Protein AF-C5B4V4-F1 (afdb_monomer_lite)

Foldseek 3Di:
DVPDPPVVVLVVLLVLLVLLLVLLVCCVPCVVLSQLSVVQQVRNDSHDDDDPDSVCSNPDDDPRHGDDDPDSDDDCDPVNVVVCCVVPVCPDPDD

Structure (mmCIF, N/CA/C/O backbone):
data_AF-C5B4V4-F1
#
_entry.id   AF-C5B4V4-F1
#
loop_
_atom_site.group_PDB
_atom_site.id
_atom_site.type_symbol
_atom_site.label_atom_id
_atom_site.label_alt_id
_atom_site.label_comp_id
_atom_site.label_asym_id
_atom_site.label_entity_id
_atom_site.label_seq_id
_atom_site.pdbx_PDB_ins_code
_atom_site.Cartn_x
_atom_site.Cartn_y
_atom_site.Cartn_z
_atom_site.occupancy
_atom_site.B_iso_or_equiv
_atom_site.auth_seq_id
_atom_site.auth_comp_id
_atom_site.auth_asym_id
_atom_site.auth_atom_id
_atom_site.pdbx_PDB_model_num
ATOM 1 N N . MET A 1 1 ? 9.041 -0.821 21.749 1.00 51.75 1 MET A N 1
ATOM 2 C CA . MET A 1 1 ? 7.899 -1.573 21.173 1.00 51.75 1 MET A CA 1
ATOM 3 C C . MET A 1 1 ? 7.636 -2.940 21.813 1.00 51.75 1 MET A C 1
ATOM 5 O O . MET A 1 1 ? 6.476 -3.305 21.887 1.00 51.75 1 MET A O 1
ATOM 9 N N . ARG A 1 2 ? 8.633 -3.695 22.312 1.00 55.84 2 ARG A N 1
ATOM 10 C CA . ARG A 1 2 ? 8.411 -5.036 22.912 1.00 55.84 2 ARG A CA 1
ATOM 11 C C . ARG A 1 2 ? 7.582 -5.047 24.215 1.00 55.84 2 ARG A C 1
ATOM 13 O O . ARG A 1 2 ? 7.021 -6.07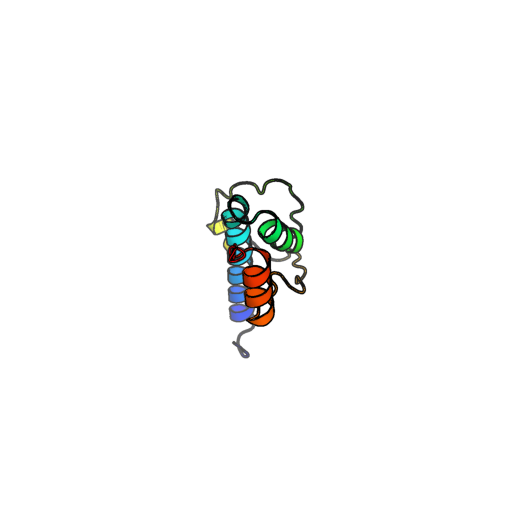9 24.552 1.00 55.84 2 ARG A O 1
ATOM 20 N N . THR A 1 3 ? 7.492 -3.921 24.922 1.00 67.38 3 THR A N 1
ATOM 21 C CA . THR A 1 3 ? 6.887 -3.840 26.266 1.00 67.38 3 THR A CA 1
ATOM 22 C C . THR A 1 3 ? 5.463 -3.270 26.288 1.00 67.38 3 THR A C 1
ATOM 24 O O . THR A 1 3 ? 4.792 -3.388 27.304 1.00 67.38 3 THR A O 1
ATOM 27 N N . ASP A 1 4 ? 4.975 -2.700 25.178 1.00 82.38 4 ASP A N 1
ATOM 28 C CA . ASP A 1 4 ? 3.623 -2.133 25.074 1.00 82.38 4 ASP A CA 1
ATOM 29 C C . ASP A 1 4 ? 2.911 -2.680 23.829 1.00 82.38 4 ASP A C 1
ATOM 31 O O . ASP A 1 4 ? 3.118 -2.235 22.694 1.00 82.38 4 ASP A O 1
ATOM 35 N N . ARG A 1 5 ? 2.066 -3.687 24.063 1.00 83.06 5 ARG A N 1
ATOM 36 C CA . ARG A 1 5 ? 1.279 -4.361 23.025 1.00 83.06 5 ARG A CA 1
ATOM 37 C C . ARG A 1 5 ? 0.231 -3.429 22.406 1.00 83.06 5 ARG A C 1
ATOM 39 O O . ARG A 1 5 ? -0.071 -3.577 21.223 1.00 83.06 5 ARG A O 1
ATOM 46 N N . ALA A 1 6 ? -0.311 -2.479 23.169 1.00 84.56 6 ALA A N 1
ATOM 47 C CA . ALA A 1 6 ? -1.338 -1.560 22.688 1.00 84.56 6 ALA A CA 1
ATOM 48 C C . ALA A 1 6 ? -0.740 -0.529 21.723 1.00 84.56 6 ALA A C 1
ATOM 50 O O . ALA A 1 6 ? -1.271 -0.333 20.626 1.00 84.56 6 ALA A O 1
ATOM 51 N N . ALA A 1 7 ? 0.410 0.048 22.079 1.00 84.38 7 ALA A N 1
ATOM 52 C CA . ALA A 1 7 ? 1.147 0.963 21.212 1.00 84.38 7 ALA A CA 1
ATOM 53 C C . ALA A 1 7 ? 1.618 0.279 19.917 1.00 84.38 7 ALA A C 1
ATOM 55 O O . ALA A 1 7 ? 1.504 0.856 18.831 1.00 84.38 7 ALA A O 1
ATOM 56 N N . ALA A 1 8 ? 2.094 -0.969 20.008 1.00 86.56 8 ALA A N 1
ATOM 57 C CA . ALA A 1 8 ? 2.476 -1.758 18.838 1.00 86.56 8 ALA A CA 1
ATOM 58 C C . ALA A 1 8 ? 1.279 -2.002 17.906 1.00 86.56 8 ALA A C 1
ATOM 60 O O . ALA A 1 8 ? 1.364 -1.718 16.714 1.00 86.56 8 ALA A O 1
ATOM 61 N N . ALA A 1 9 ? 0.142 -2.442 18.451 1.00 85.12 9 ALA A N 1
ATOM 62 C CA . ALA A 1 9 ? -1.066 -2.674 17.666 1.00 85.12 9 ALA A CA 1
ATOM 63 C C . ALA A 1 9 ? -1.589 -1.387 17.005 1.00 85.12 9 ALA A C 1
ATOM 65 O O . ALA A 1 9 ? -1.998 -1.417 15.846 1.00 85.12 9 ALA A O 1
ATOM 66 N N . CYS A 1 10 ? -1.544 -0.253 17.713 1.00 86.38 10 CYS A N 1
ATOM 67 C CA . CYS A 1 10 ? -1.915 1.051 17.163 1.00 86.38 10 CYS A CA 1
ATOM 68 C C . CYS A 1 10 ? -1.018 1.441 15.980 1.00 86.38 10 CYS A C 1
ATOM 70 O O . CYS A 1 10 ? -1.515 1.741 14.896 1.00 86.38 10 CYS A O 1
ATOM 72 N N . SER A 1 11 ? 0.300 1.336 16.163 1.00 88.19 11 SER A N 1
ATOM 73 C CA . SER A 1 11 ? 1.284 1.659 15.125 1.00 88.19 11 SER A CA 1
ATOM 74 C C . SER A 1 11 ? 1.125 0.769 13.890 1.00 88.19 11 SER A C 1
ATOM 76 O O . SER A 1 11 ? 1.167 1.261 12.767 1.00 88.19 11 SER A O 1
ATOM 78 N N . THR A 1 12 ? 0.900 -0.535 14.081 1.00 87.50 12 THR A N 1
ATOM 79 C CA . THR A 1 12 ? 0.681 -1.476 12.975 1.00 87.50 12 THR A CA 1
ATOM 80 C C . THR A 1 12 ? -0.599 -1.165 12.206 1.00 87.50 12 THR A C 1
ATOM 82 O O . THR A 1 12 ? -0.567 -1.164 10.980 1.00 87.50 12 THR A O 1
ATOM 85 N N . ARG A 1 13 ? -1.712 -0.863 12.889 1.00 87.19 13 ARG A N 1
ATOM 86 C CA . ARG A 1 13 ? -2.963 -0.477 12.214 1.00 87.19 13 ARG A CA 1
ATOM 87 C C . ARG A 1 13 ? -2.794 0.788 11.391 1.00 87.19 13 ARG A C 1
ATOM 89 O O . ARG A 1 13 ? -3.176 0.801 10.227 1.00 87.19 13 ARG A O 1
ATOM 96 N N . LEU A 1 14 ? -2.165 1.807 11.974 1.00 89.06 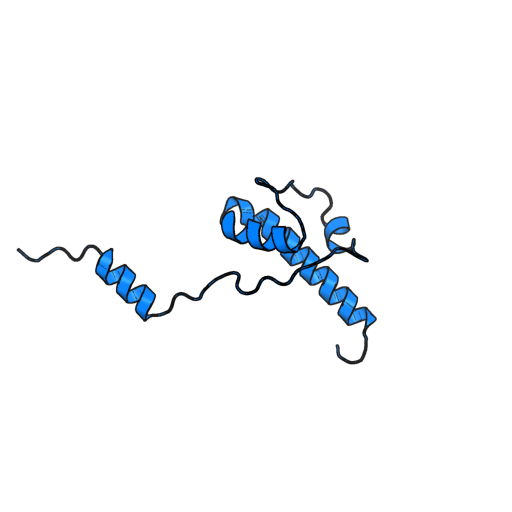14 LEU A N 1
ATOM 97 C CA . LEU A 1 14 ? -1.888 3.054 11.274 1.00 89.06 14 LEU A CA 1
ATOM 98 C C . LEU A 1 14 ? -1.019 2.807 10.034 1.00 89.06 14 LEU A C 1
ATOM 100 O O . LEU A 1 14 ? -1.350 3.273 8.947 1.00 89.06 14 LEU A O 1
ATOM 104 N N . ALA A 1 15 ? 0.059 2.033 10.178 1.00 90.06 15 ALA A N 1
ATOM 105 C CA . ALA A 1 15 ? 0.942 1.693 9.068 1.00 90.06 15 ALA A CA 1
ATOM 106 C C . ALA A 1 15 ? 0.200 0.947 7.946 1.00 90.06 15 ALA A C 1
ATOM 108 O O . ALA A 1 15 ? 0.352 1.294 6.779 1.00 90.06 15 ALA A O 1
ATOM 109 N N . LEU A 1 16 ? -0.640 -0.035 8.284 1.00 90.00 16 LEU A N 1
ATOM 110 C CA . LEU A 1 16 ? -1.444 -0.767 7.303 1.00 90.00 16 LEU A CA 1
ATOM 111 C C . LEU A 1 16 ? -2.481 0.134 6.616 1.00 90.00 16 LEU A C 1
ATOM 113 O O . LEU A 1 16 ? -2.635 0.062 5.399 1.00 90.00 16 LEU A O 1
ATOM 117 N N . GLY A 1 17 ? -3.137 1.027 7.361 1.00 90.38 17 GLY A N 1
ATOM 118 C CA . GLY A 1 17 ? -4.047 2.025 6.794 1.00 90.38 17 GLY A CA 1
ATOM 119 C C . GLY A 1 17 ? -3.345 2.962 5.805 1.00 90.38 17 GLY A C 1
ATOM 120 O O . GLY A 1 17 ? -3.880 3.243 4.733 1.00 90.38 17 GLY A O 1
ATOM 121 N N . LEU A 1 18 ? -2.117 3.390 6.118 1.00 92.00 18 LEU A N 1
ATOM 122 C CA . LEU A 1 18 ? -1.294 4.204 5.220 1.00 92.00 18 LEU A CA 1
ATOM 123 C C . LEU A 1 18 ? -0.886 3.438 3.958 1.00 92.00 18 LEU A C 1
ATOM 125 O O . LEU A 1 18 ? -0.958 3.996 2.867 1.00 92.00 18 LEU A O 1
ATOM 129 N N . VAL A 1 19 ? -0.501 2.163 4.082 1.00 91.25 19 VAL A N 1
ATOM 130 C CA . VAL A 1 19 ? -0.199 1.299 2.926 1.00 91.25 19 VAL A CA 1
ATOM 131 C C . VAL A 1 19 ? -1.422 1.174 2.016 1.00 91.25 19 VAL A C 1
ATOM 133 O O . VAL A 1 19 ? -1.307 1.343 0.803 1.00 91.25 19 VAL A O 1
ATOM 136 N N . ARG A 1 20 ? -2.603 0.950 2.600 1.00 90.12 20 ARG A N 1
ATOM 137 C CA . ARG A 1 20 ? -3.876 0.866 1.876 1.00 90.12 20 ARG A CA 1
ATOM 138 C C . ARG A 1 20 ? -4.205 2.168 1.139 1.00 90.12 20 ARG A C 1
ATOM 140 O O . ARG A 1 20 ? -4.547 2.128 -0.038 1.00 90.12 20 ARG A O 1
ATOM 147 N N . LEU A 1 21 ? -4.066 3.323 1.795 1.00 91.31 21 LEU A N 1
ATOM 148 C CA . LEU A 1 21 ? -4.254 4.633 1.158 1.00 91.31 21 LEU A CA 1
ATOM 149 C C . LEU A 1 21 ? -3.244 4.862 0.026 1.00 91.31 21 LEU A C 1
ATOM 151 O O . LEU A 1 21 ? -3.621 5.288 -1.063 1.00 91.31 21 LEU A O 1
ATOM 155 N N . GLY A 1 22 ? -1.972 4.540 0.270 1.00 92.12 22 GLY A N 1
ATOM 156 C CA . GLY A 1 22 ? -0.908 4.641 -0.723 1.00 92.12 22 GLY A CA 1
ATOM 157 C C . GLY A 1 22 ? -1.195 3.804 -1.967 1.00 92.12 22 GLY A C 1
ATOM 158 O O . GLY A 1 22 ? -0.963 4.279 -3.073 1.00 92.12 22 GLY A O 1
ATOM 159 N N . ALA A 1 23 ? -1.770 2.608 -1.811 1.00 91.81 23 ALA A N 1
ATOM 160 C CA . ALA A 1 23 ? -2.179 1.772 -2.936 1.00 91.81 23 ALA A CA 1
ATOM 161 C C . ALA A 1 23 ? -3.297 2.416 -3.773 1.00 91.81 23 ALA A C 1
ATOM 163 O O . ALA A 1 23 ? -3.195 2.433 -4.996 1.00 91.81 23 ALA A O 1
ATOM 164 N N . VAL A 1 24 ? -4.314 3.018 -3.141 1.00 91.88 24 VAL A N 1
ATOM 165 C CA . VAL A 1 24 ? -5.376 3.757 -3.858 1.00 91.88 24 VAL A CA 1
ATOM 166 C C . VAL A 1 24 ? -4.786 4.910 -4.677 1.00 91.88 24 VAL A C 1
ATOM 168 O O . VAL A 1 24 ? -5.140 5.079 -5.840 1.00 91.88 24 VAL A O 1
ATOM 171 N N . LEU A 1 25 ? -3.850 5.673 -4.103 1.00 93.00 25 LEU A N 1
ATOM 172 C CA . LEU A 1 25 ? -3.187 6.785 -4.798 1.00 93.00 25 LEU A CA 1
ATOM 173 C C . LEU A 1 25 ? -2.254 6.305 -5.922 1.00 93.00 25 LEU A C 1
ATOM 175 O O . LEU A 1 25 ? -2.200 6.908 -6.992 1.00 93.00 25 LEU A O 1
ATOM 179 N N . ALA A 1 26 ? -1.521 5.216 -5.686 1.00 93.25 26 ALA A N 1
ATOM 180 C CA . ALA A 1 26 ? -0.580 4.642 -6.642 1.00 93.25 26 ALA A CA 1
ATOM 181 C C . ALA A 1 26 ? -1.273 3.930 -7.812 1.00 93.25 26 ALA A C 1
ATOM 183 O O . ALA A 1 26 ? -0.631 3.707 -8.840 1.00 93.25 26 ALA A O 1
ATOM 184 N N . TRP A 1 27 ? -2.561 3.592 -7.688 1.00 93.81 27 TRP A N 1
ATOM 185 C CA . TRP A 1 27 ? -3.313 2.869 -8.714 1.00 93.81 27 TRP A CA 1
ATOM 186 C C . TRP A 1 27 ? -3.277 3.570 -10.081 1.00 93.81 27 TRP A C 1
ATOM 188 O O . TRP A 1 27 ? -3.101 2.904 -11.097 1.00 93.81 27 TRP A O 1
ATOM 198 N N . SER A 1 28 ? -3.310 4.906 -10.114 1.00 91.88 28 SER A N 1
ATOM 199 C CA . SER A 1 28 ? -3.227 5.690 -11.359 1.00 91.88 28 SER A CA 1
ATOM 200 C C . SER A 1 28 ? -1.872 5.605 -12.078 1.00 91.88 28 SER A C 1
ATOM 202 O O . SER A 1 28 ? -1.786 5.959 -13.250 1.00 91.88 28 SER A O 1
ATOM 204 N N . PHE A 1 29 ? -0.814 5.157 -11.394 1.00 93.44 29 PHE A N 1
ATOM 205 C CA . PHE A 1 29 ? 0.549 5.074 -11.936 1.00 93.44 29 PHE A CA 1
ATOM 206 C C . PHE A 1 29 ? 1.007 3.626 -12.146 1.00 93.44 29 PHE A C 1
ATOM 208 O O . PHE A 1 29 ? 1.666 3.318 -13.134 1.00 93.44 29 PHE A O 1
ATOM 215 N N . VAL A 1 30 ? 0.675 2.739 -11.205 1.00 92.88 30 VAL A N 1
ATOM 216 C CA . VAL A 1 30 ? 1.116 1.336 -11.159 1.00 92.88 30 VAL A CA 1
ATOM 217 C C . VAL A 1 30 ? -0.055 0.416 -10.773 1.00 92.88 30 VAL A C 1
ATOM 219 O O . VAL A 1 30 ? -0.030 -0.214 -9.711 1.00 92.88 30 VAL A O 1
ATOM 222 N N . PRO A 1 31 ? -1.100 0.309 -11.616 1.00 92.31 31 PRO A N 1
ATOM 223 C CA . PRO A 1 31 ? -2.362 -0.342 -11.254 1.00 92.31 31 PRO A CA 1
ATOM 224 C C . PRO A 1 31 ? -2.193 -1.811 -10.854 1.00 92.31 31 PRO A C 1
ATOM 226 O O . PRO A 1 31 ? -2.845 -2.268 -9.921 1.00 92.31 31 PRO A O 1
ATOM 229 N N . GLN A 1 32 ? -1.272 -2.547 -11.485 1.00 90.88 32 GLN A N 1
ATOM 230 C CA . GLN A 1 32 ? -1.022 -3.954 -11.149 1.00 90.88 32 GLN A CA 1
ATOM 231 C C . GLN A 1 32 ? -0.382 -4.112 -9.764 1.00 90.88 32 GLN A C 1
ATOM 233 O O . GLN A 1 32 ? -0.706 -5.042 -9.031 1.00 90.88 32 GLN A O 1
ATOM 238 N N . LEU A 1 33 ? 0.536 -3.213 -9.397 1.00 91.88 33 LEU A N 1
ATOM 239 C CA . LEU A 1 33 ? 1.184 -3.240 -8.086 1.00 91.88 33 LEU A CA 1
ATOM 240 C C . LEU A 1 33 ? 0.208 -2.812 -6.990 1.00 91.88 33 LEU A C 1
ATOM 242 O O . LEU A 1 33 ? 0.116 -3.471 -5.957 1.00 91.88 33 LEU A O 1
ATOM 246 N N . ALA A 1 34 ? -0.526 -1.725 -7.234 1.00 92.62 34 ALA A N 1
ATOM 247 C CA . ALA A 1 34 ? -1.566 -1.240 -6.339 1.00 92.62 34 ALA A CA 1
ATOM 248 C C . ALA A 1 34 ? -2.648 -2.303 -6.102 1.00 92.62 34 ALA A C 1
ATOM 250 O O . ALA A 1 34 ? -3.017 -2.533 -4.954 1.00 92.62 34 ALA A O 1
ATOM 251 N N . GLY A 1 35 ? -3.085 -2.997 -7.160 1.00 92.06 35 GLY A N 1
ATOM 252 C CA . GLY A 1 35 ? -4.042 -4.103 -7.087 1.00 92.06 35 GLY A CA 1
ATOM 253 C C . GLY A 1 35 ? -3.598 -5.196 -6.117 1.00 92.06 35 GLY A C 1
ATOM 254 O O . GLY A 1 35 ? -4.311 -5.471 -5.164 1.00 92.06 35 GLY A O 1
ATOM 255 N N . ARG A 1 36 ? -2.366 -5.711 -6.244 1.00 91.25 36 ARG A N 1
ATOM 256 C CA . ARG A 1 36 ? -1.828 -6.733 -5.317 1.00 91.25 36 ARG A CA 1
ATOM 257 C C . ARG A 1 36 ? -1.818 -6.293 -3.853 1.00 91.25 36 ARG A C 1
ATOM 259 O O . ARG A 1 36 ? -1.965 -7.114 -2.952 1.00 91.25 36 ARG A O 1
ATOM 266 N N . VAL A 1 37 ? -1.582 -5.004 -3.595 1.00 91.69 37 VAL A N 1
ATOM 267 C CA . VAL A 1 37 ? -1.631 -4.463 -2.229 1.00 91.69 37 VAL A CA 1
ATOM 268 C C . VAL A 1 37 ? -3.073 -4.385 -1.731 1.00 91.69 37 VAL A C 1
ATOM 270 O O . VAL A 1 37 ? -3.310 -4.679 -0.567 1.00 91.69 37 VAL A O 1
ATOM 273 N N . LEU A 1 38 ? -4.030 -4.012 -2.581 1.00 90.88 38 LEU A N 1
ATOM 274 C CA . LEU A 1 38 ? -5.453 -3.925 -2.236 1.00 90.88 38 LEU A CA 1
ATOM 275 C C . LEU A 1 38 ? -6.100 -5.309 -2.054 1.00 90.88 38 LEU A C 1
ATOM 277 O O . LEU A 1 38 ? -6.836 -5.501 -1.089 1.00 90.88 38 LEU A O 1
ATOM 281 N N . GLU A 1 39 ? -5.735 -6.294 -2.875 1.00 90.88 39 GLU A N 1
ATOM 282 C CA . GLU A 1 39 ? -6.117 -7.710 -2.729 1.00 90.88 39 GLU A CA 1
ATOM 283 C C . GLU A 1 39 ? -5.705 -8.261 -1.352 1.00 90.88 39 GLU A C 1
ATOM 285 O O . GLU A 1 39 ? -6.456 -8.979 -0.695 1.00 90.88 39 GLU A O 1
ATOM 290 N N . ALA A 1 40 ? -4.541 -7.850 -0.832 1.00 90.75 40 ALA A N 1
ATOM 291 C CA . ALA A 1 40 ? -4.103 -8.213 0.519 1.00 90.75 40 ALA A CA 1
ATOM 292 C C . ALA A 1 40 ? -5.000 -7.660 1.643 1.00 90.75 40 ALA A C 1
ATOM 294 O O . ALA A 1 40 ? -4.968 -8.183 2.760 1.00 90.75 40 ALA A O 1
ATOM 295 N N . PHE A 1 41 ? -5.807 -6.635 1.356 1.00 89.25 41 PHE A N 1
ATOM 296 C CA . PHE A 1 41 ? -6.862 -6.109 2.230 1.00 89.25 41 PHE A CA 1
ATOM 297 C C . PHE A 1 41 ? -8.267 -6.637 1.871 1.00 89.25 41 PHE A C 1
ATOM 299 O O . PHE A 1 41 ? -9.248 -6.169 2.451 1.00 89.25 41 PHE A O 1
ATOM 306 N N . GLY A 1 42 ? -8.377 -7.599 0.945 1.00 88.12 42 GLY A N 1
ATOM 307 C CA . GLY A 1 42 ? -9.644 -8.155 0.459 1.00 88.12 42 GLY A CA 1
ATOM 308 C C . GLY A 1 42 ? -10.411 -7.228 -0.487 1.00 88.12 42 GLY A C 1
ATOM 309 O O . GLY A 1 42 ? -11.637 -7.299 -0.557 1.00 88.12 42 GLY A O 1
ATOM 310 N N . GLU A 1 43 ? -9.719 -6.306 -1.158 1.00 88.00 43 GLU A N 1
ATOM 311 C CA . GLU A 1 43 ? -10.315 -5.379 -2.119 1.00 88.00 43 GLU A CA 1
ATOM 312 C C . GLU A 1 43 ? -9.985 -5.769 -3.557 1.00 88.00 43 GLU A C 1
ATOM 314 O O . GLU A 1 43 ? -9.019 -5.287 -4.149 1.00 88.00 43 GLU A O 1
ATOM 319 N N . ASP A 1 44 ? -10.854 -6.593 -4.134 1.00 77.19 44 ASP A N 1
ATOM 320 C CA . ASP A 1 44 ? -10.668 -7.165 -5.465 1.00 77.19 44 ASP A CA 1
ATOM 321 C C . ASP A 1 44 ? -11.470 -6.347 -6.494 1.00 77.19 44 ASP A C 1
ATOM 323 O O . ASP A 1 44 ? -12.536 -6.745 -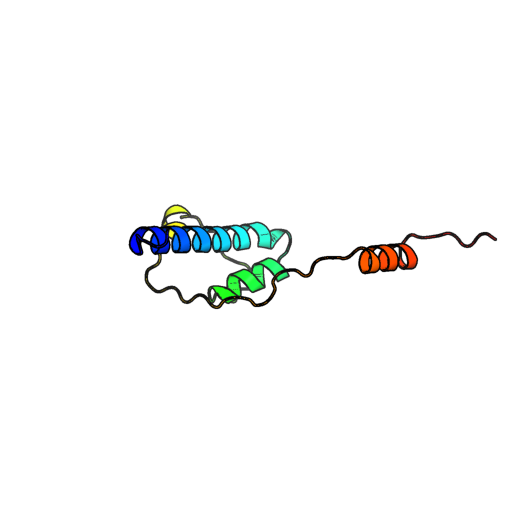6.966 1.00 77.19 44 ASP A O 1
ATOM 327 N N . GLY A 1 45 ? -11.006 -5.126 -6.777 1.00 70.12 45 GLY A N 1
ATOM 328 C CA . GLY A 1 45 ? -11.694 -4.170 -7.651 1.00 70.12 45 GLY A CA 1
ATOM 329 C C . GLY A 1 45 ? -10.820 -3.664 -8.797 1.00 70.12 45 GLY A C 1
ATOM 330 O O . GLY A 1 45 ? -9.652 -3.340 -8.601 1.00 70.12 45 GLY A O 1
ATOM 331 N N . ALA A 1 46 ? -11.408 -3.528 -9.993 1.00 71.12 46 ALA A N 1
ATOM 332 C CA . ALA A 1 46 ? -10.707 -2.982 -11.158 1.00 71.12 46 ALA A CA 1
ATOM 333 C C . ALA A 1 46 ? -10.287 -1.518 -10.957 1.00 71.12 46 ALA A C 1
ATOM 335 O O . ALA A 1 46 ? -9.228 -1.139 -11.434 1.00 71.12 46 ALA A O 1
ATOM 336 N N . LEU A 1 47 ? -11.084 -0.720 -10.237 1.00 84.38 47 LEU A N 1
ATOM 337 C CA . LEU A 1 47 ? -10.794 0.668 -9.871 1.00 84.38 47 LEU A CA 1
ATOM 338 C C . LEU A 1 47 ? -11.113 0.860 -8.379 1.00 84.38 47 LEU A C 1
ATOM 340 O O . LEU A 1 47 ? -12.281 0.724 -8.001 1.00 84.38 47 LEU A O 1
ATOM 344 N N . PRO A 1 48 ? -10.127 1.174 -7.521 1.00 84.62 48 PRO A N 1
ATOM 345 C CA . PRO A 1 48 ? -10.398 1.452 -6.120 1.00 84.62 48 PRO A CA 1
ATOM 346 C C . PRO A 1 48 ? -11.210 2.747 -5.968 1.00 84.62 48 PRO A C 1
ATOM 348 O O . PRO A 1 48 ? -10.895 3.753 -6.611 1.00 84.62 48 PRO A O 1
ATOM 351 N N . PRO A 1 49 ? -12.236 2.766 -5.099 1.00 84.50 49 PRO A N 1
ATOM 352 C CA . PRO A 1 49 ? -12.997 3.977 -4.840 1.00 84.50 49 PRO A CA 1
ATOM 353 C C . PRO A 1 49 ? -12.118 5.023 -4.152 1.00 84.50 49 PRO A C 1
ATOM 355 O O . PRO A 1 49 ? -11.340 4.715 -3.241 1.00 84.50 49 PRO A O 1
ATOM 358 N N . TRP A 1 50 ? -12.284 6.284 -4.551 1.00 83.94 50 TRP A N 1
ATOM 359 C CA . TRP A 1 50 ? -11.637 7.393 -3.862 1.00 83.94 50 TRP A CA 1
ATOM 360 C C . TRP A 1 50 ? -12.123 7.476 -2.411 1.00 83.94 50 TRP A C 1
ATOM 362 O O . TRP A 1 50 ? -13.323 7.433 -2.133 1.00 83.94 50 TRP A O 1
ATOM 372 N N . ARG A 1 51 ? -11.183 7.596 -1.472 1.00 81.75 51 ARG A N 1
ATOM 373 C CA . ARG A 1 51 ? -11.473 7.659 -0.036 1.00 81.75 51 ARG A CA 1
ATOM 374 C C . ARG A 1 51 ? -11.717 9.116 0.351 1.00 81.75 51 ARG A C 1
ATOM 376 O O . ARG A 1 51 ? -10.778 9.904 0.391 1.00 81.75 51 ARG A O 1
ATOM 383 N N . SER A 1 52 ? -12.963 9.475 0.642 1.00 81.19 52 SER A N 1
ATOM 384 C CA . SER A 1 52 ? -13.311 10.808 1.151 1.00 81.19 52 SER A CA 1
ATOM 385 C C . SER A 1 52 ? -12.967 10.979 2.633 1.00 81.19 52 SER A C 1
ATOM 387 O O . SER A 1 52 ? -12.554 12.063 3.035 1.00 81.19 52 SER A O 1
ATOM 389 N N . ASP A 1 53 ? -13.074 9.912 3.431 1.00 84.75 53 ASP A N 1
ATOM 390 C CA . ASP A 1 53 ? -12.742 9.927 4.858 1.00 84.75 53 ASP A CA 1
ATOM 391 C C . ASP A 1 53 ? -11.451 9.147 5.154 1.00 84.75 53 ASP A C 1
ATOM 393 O O . ASP A 1 53 ? -11.433 7.941 5.423 1.00 84.75 53 ASP A O 1
ATOM 397 N N . VAL A 1 54 ? -10.329 9.864 5.075 1.00 84.31 54 VAL A N 1
ATOM 398 C CA . VAL A 1 54 ? -8.997 9.315 5.357 1.00 84.31 54 VAL A CA 1
ATOM 399 C C . VAL A 1 54 ? -8.805 9.050 6.851 1.00 84.31 54 VAL A C 1
ATOM 401 O O . VAL A 1 54 ? -8.155 8.074 7.218 1.00 84.31 54 VAL A O 1
ATOM 404 N N . ALA A 1 55 ? -9.376 9.880 7.726 1.00 82.50 55 ALA A N 1
ATOM 405 C CA . ALA A 1 55 ? -9.236 9.701 9.168 1.00 82.50 55 ALA A CA 1
ATOM 406 C C . ALA A 1 55 ? -9.922 8.407 9.614 1.00 82.50 55 ALA A C 1
ATOM 408 O O . ALA A 1 55 ? -9.318 7.598 10.320 1.00 82.50 55 ALA A O 1
ATOM 409 N N . GLN A 1 56 ? -11.137 8.163 9.121 1.00 80.62 56 GLN A N 1
ATOM 410 C CA . GLN A 1 56 ? -11.825 6.898 9.322 1.00 80.62 56 GLN A CA 1
ATOM 411 C C . GLN A 1 56 ? -11.013 5.741 8.743 1.00 80.62 56 GLN A C 1
ATOM 413 O O . GLN A 1 56 ? -10.838 4.746 9.431 1.00 80.62 56 GLN A O 1
ATOM 418 N N . LEU A 1 57 ? -10.447 5.847 7.539 1.00 80.31 57 LEU A N 1
ATOM 419 C CA . LEU A 1 57 ? -9.620 4.776 6.969 1.00 80.31 57 LEU A CA 1
ATOM 420 C C . LEU A 1 57 ? -8.412 4.405 7.851 1.00 80.31 57 LEU A C 1
ATOM 422 O O . LEU A 1 57 ? -8.093 3.227 7.982 1.00 80.31 57 LEU A O 1
ATOM 426 N N . LEU A 1 58 ? -7.741 5.397 8.441 1.00 82.75 58 LEU A N 1
ATOM 427 C CA . LEU A 1 58 ? -6.540 5.192 9.258 1.00 82.75 58 LEU A CA 1
ATOM 428 C C . LEU A 1 58 ? -6.847 4.723 10.687 1.00 82.75 58 LEU A C 1
ATOM 430 O O . LEU A 1 58 ? -6.021 4.045 11.301 1.00 82.75 58 LEU A O 1
ATOM 434 N N . LEU A 1 59 ? -8.010 5.100 11.223 1.00 76.19 59 LEU A N 1
ATOM 435 C CA . LEU A 1 59 ? -8.404 4.832 12.610 1.00 76.19 59 LEU A CA 1
ATOM 436 C C . LEU A 1 59 ? -9.412 3.681 12.740 1.00 76.19 59 LEU A C 1
ATOM 438 O O . LEU A 1 59 ? -9.551 3.107 13.821 1.00 76.19 59 LEU A O 1
ATOM 442 N N . SER A 1 60 ? -10.101 3.317 11.657 1.00 68.00 60 SER A N 1
ATOM 443 C CA . SER A 1 60 ? -10.982 2.152 11.607 1.00 68.00 60 SER A CA 1
ATOM 444 C C . SER A 1 60 ? -10.142 0.878 11.552 1.00 68.00 60 SER A C 1
ATOM 446 O O . SER A 1 60 ? -9.287 0.708 10.687 1.00 68.00 60 SER A O 1
ATOM 448 N N . GLY A 1 61 ? -10.366 -0.045 12.488 1.00 60.38 61 GLY A N 1
ATOM 449 C CA . GLY A 1 61 ? -9.807 -1.385 12.342 1.00 60.38 61 GLY A CA 1
ATOM 450 C C . GLY A 1 61 ? -9.565 -2.137 13.634 1.00 60.38 61 GLY A C 1
ATOM 451 O O . GLY A 1 61 ? -8.425 -2.382 14.011 1.00 60.38 61 GLY A O 1
ATOM 452 N N . THR A 1 62 ? -10.620 -2.640 14.256 1.00 55.88 62 THR A N 1
ATOM 453 C CA . THR A 1 62 ? -10.534 -3.982 14.838 1.00 55.88 62 THR A CA 1
ATOM 454 C C . THR A 1 62 ? -11.132 -4.950 13.812 1.00 55.88 62 THR A C 1
ATOM 456 O O . THR A 1 62 ? -12.267 -4.772 13.390 1.00 55.88 62 THR A O 1
ATOM 459 N N . GLY A 1 63 ? -10.362 -5.948 13.358 1.00 62.38 63 GLY A N 1
ATOM 460 C CA . GLY A 1 63 ? -10.906 -7.091 12.607 1.00 62.38 63 GLY A CA 1
ATOM 461 C C . GLY A 1 63 ? -10.860 -7.060 11.073 1.00 62.38 63 GLY A C 1
ATOM 462 O O . GLY A 1 63 ? -11.423 -7.968 10.471 1.00 62.38 63 GLY A O 1
ATOM 463 N N . VAL A 1 64 ? -10.191 -6.100 10.421 1.00 71.50 64 VAL A N 1
ATOM 464 C CA . VAL A 1 64 ? -9.968 -6.188 8.961 1.00 71.50 64 VAL A CA 1
ATOM 465 C C . VAL A 1 64 ? -8.931 -7.286 8.683 1.00 71.50 64 VAL A C 1
ATOM 467 O O . VAL A 1 64 ? -7.809 -7.178 9.192 1.00 71.50 64 VAL A O 1
ATOM 470 N N . PRO A 1 65 ? -9.271 -8.344 7.925 1.00 74.56 65 PRO A N 1
ATOM 471 C CA . PRO A 1 65 ? -8.308 -9.372 7.562 1.00 74.56 65 PRO A CA 1
ATOM 472 C C . PRO A 1 65 ? -7.244 -8.774 6.636 1.00 74.56 65 PRO A C 1
ATOM 474 O O . PRO A 1 65 ? -7.558 -8.065 5.684 1.00 74.56 65 PRO A O 1
ATOM 477 N N . PHE A 1 66 ? -5.977 -9.054 6.935 1.00 83.56 66 PHE A N 1
ATOM 478 C CA . PHE A 1 66 ? -4.846 -8.697 6.088 1.00 83.56 66 PHE A CA 1
ATOM 479 C C . PHE A 1 66 ? -4.039 -9.954 5.792 1.00 83.56 66 PHE A C 1
ATOM 481 O O . PHE A 1 66 ? -3.572 -10.628 6.716 1.00 83.56 66 PHE A O 1
ATOM 488 N N . VAL A 1 67 ? -3.858 -10.254 4.510 1.00 86.94 67 VAL A N 1
ATOM 489 C CA . VAL A 1 67 ? -3.019 -11.361 4.051 1.00 86.94 67 VAL A CA 1
ATOM 490 C C . VAL A 1 67 ? -1.697 -10.779 3.579 1.00 86.94 67 VAL A C 1
ATOM 492 O O . VAL A 1 67 ? -1.663 -9.954 2.675 1.00 86.94 67 VAL A O 1
ATOM 495 N N . ARG A 1 68 ? -0.584 -11.188 4.194 1.00 85.44 68 ARG A N 1
ATOM 496 C CA . ARG A 1 68 ? 0.744 -10.696 3.806 1.00 85.44 68 ARG A CA 1
ATOM 497 C C . ARG A 1 68 ? 1.044 -11.096 2.344 1.00 85.44 68 ARG A C 1
ATOM 499 O O . ARG A 1 68 ? 1.123 -12.294 2.084 1.00 85.44 68 ARG A O 1
ATOM 506 N N . PRO A 1 69 ? 1.317 -10.142 1.431 1.00 81.88 69 PRO A N 1
ATOM 507 C CA . PRO A 1 69 ? 1.854 -10.457 0.108 1.00 81.88 69 PRO A CA 1
ATOM 508 C C . PRO A 1 69 ? 3.300 -10.958 0.217 1.00 81.88 69 PRO A C 1
ATOM 510 O O . PRO A 1 69 ? 4.079 -10.398 0.990 1.00 81.88 69 PRO A O 1
ATOM 513 N N . GLU A 1 70 ? 3.686 -11.964 -0.572 1.00 78.94 70 GLU A N 1
ATOM 514 C CA . GLU A 1 70 ? 5.055 -12.506 -0.532 1.00 78.94 70 GLU A CA 1
ATOM 515 C C . GLU A 1 70 ? 6.102 -11.520 -1.070 1.00 78.94 70 GLU A C 1
ATOM 517 O O . GLU A 1 70 ? 7.042 -11.163 -0.363 1.00 78.94 70 GLU A O 1
ATOM 522 N N . HIS A 1 71 ? 5.930 -11.035 -2.303 1.00 81.69 71 HIS A N 1
ATOM 523 C CA . HIS A 1 71 ? 6.858 -10.099 -2.939 1.00 81.69 71 HIS A CA 1
ATOM 524 C C . HIS A 1 71 ? 6.116 -9.121 -3.849 1.00 81.69 71 HIS A C 1
ATOM 526 O O . HIS A 1 71 ? 5.533 -9.501 -4.862 1.00 81.69 71 HIS A O 1
ATOM 532 N N . LEU A 1 72 ? 6.169 -7.835 -3.503 1.00 80.69 72 LEU A N 1
ATOM 533 C CA . LEU A 1 72 ? 5.495 -6.788 -4.272 1.00 80.69 72 LEU A CA 1
ATOM 534 C C . LEU A 1 72 ? 6.302 -6.357 -5.502 1.00 80.69 72 LEU A C 1
ATOM 536 O O . LEU A 1 72 ? 5.754 -6.261 -6.599 1.00 80.69 72 LEU A O 1
ATOM 540 N N . VAL A 1 73 ? 7.609 -6.133 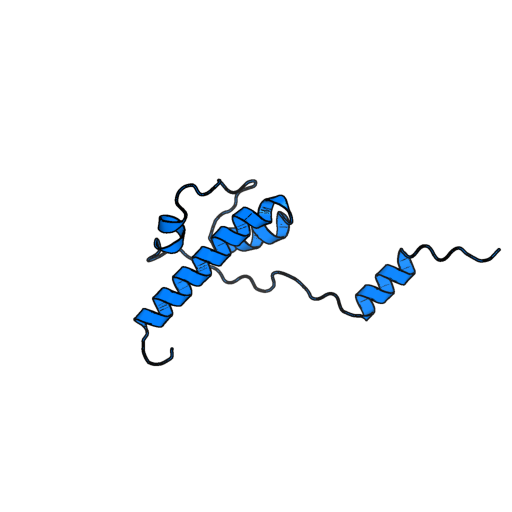-5.334 1.00 85.75 73 VAL A N 1
ATOM 541 C CA . VAL A 1 73 ? 8.501 -5.650 -6.396 1.00 85.75 73 VAL A CA 1
ATOM 542 C C . VAL A 1 73 ? 9.825 -6.400 -6.328 1.00 85.75 73 VAL A C 1
ATOM 544 O O . VAL A 1 73 ? 10.450 -6.481 -5.270 1.00 85.75 73 VAL A O 1
ATOM 547 N N . ARG A 1 74 ? 10.267 -6.936 -7.468 1.00 88.50 74 ARG A N 1
ATOM 548 C CA . ARG A 1 74 ? 11.608 -7.508 -7.612 1.00 88.50 74 ARG A CA 1
ATOM 549 C C . ARG A 1 74 ? 12.601 -6.383 -7.886 1.00 88.50 74 ARG A C 1
ATOM 551 O O . ARG A 1 74 ? 12.351 -5.529 -8.734 1.00 88.50 74 ARG A O 1
ATOM 558 N N . LYS A 1 75 ? 13.747 -6.413 -7.209 1.00 89.88 75 LYS A N 1
ATOM 559 C CA . LYS A 1 75 ? 14.865 -5.519 -7.520 1.00 89.88 75 LYS A CA 1
ATOM 560 C C . LYS A 1 75 ? 15.366 -5.782 -8.947 1.00 89.88 75 LYS A C 1
ATOM 562 O O . LYS A 1 75 ? 15.531 -6.935 -9.336 1.00 89.88 75 LYS A O 1
ATOM 567 N N . ILE A 1 76 ? 15.635 -4.714 -9.693 1.00 91.50 76 ILE A N 1
ATOM 568 C CA . ILE A 1 76 ? 16.397 -4.783 -10.942 1.00 91.50 76 ILE A CA 1
ATOM 569 C C . ILE A 1 76 ? 17.879 -4.751 -10.558 1.00 91.50 76 ILE A C 1
ATOM 571 O O . ILE A 1 76 ? 18.346 -3.785 -9.952 1.00 91.50 76 ILE A O 1
ATOM 575 N N . ASP A 1 77 ? 18.588 -5.843 -10.822 1.00 94.50 77 ASP A N 1
ATOM 576 C CA . ASP A 1 77 ? 20.033 -5.946 -10.616 1.00 94.50 77 ASP A CA 1
ATOM 577 C C . ASP A 1 77 ? 20.817 -5.398 -11.819 1.00 94.50 77 ASP A C 1
ATOM 579 O O . ASP A 1 77 ? 20.254 -5.092 -12.873 1.00 94.50 77 ASP A O 1
ATOM 583 N N . ALA A 1 78 ? 22.127 -5.226 -11.622 1.00 92.38 78 ALA A N 1
ATOM 584 C CA . ALA A 1 78 ? 23.016 -4.664 -12.633 1.00 92.38 78 ALA A CA 1
ATOM 585 C C . ALA A 1 78 ? 23.057 -5.525 -13.903 1.00 92.38 78 ALA A C 1
ATOM 587 O O . ALA A 1 78 ? 23.069 -4.981 -15.003 1.00 92.38 78 ALA A O 1
ATOM 588 N N . ASP A 1 79 ? 22.993 -6.849 -13.757 1.00 92.56 79 ASP A N 1
ATOM 589 C CA . ASP A 1 79 ? 23.002 -7.780 -14.885 1.00 92.56 79 ASP A CA 1
ATOM 590 C C . ASP A 1 79 ? 21.719 -7.651 -15.718 1.00 92.56 79 ASP A C 1
ATOM 592 O O . ASP A 1 79 ? 21.766 -7.582 -16.947 1.00 92.56 79 ASP A O 1
ATOM 596 N N . THR A 1 80 ? 20.563 -7.536 -15.054 1.00 91.25 80 THR A N 1
ATOM 597 C CA . THR A 1 80 ? 19.270 -7.270 -15.695 1.00 91.25 80 THR A CA 1
ATOM 598 C C . THR A 1 80 ? 19.306 -5.932 -16.432 1.00 91.25 80 THR A C 1
ATOM 600 O O . THR A 1 80 ? 18.842 -5.852 -17.569 1.00 91.25 80 THR A O 1
ATOM 603 N N . ALA A 1 81 ? 19.853 -4.884 -15.810 1.00 90.62 81 ALA A N 1
ATOM 604 C CA . ALA A 1 81 ? 19.971 -3.570 -16.435 1.00 90.62 81 ALA A CA 1
ATOM 605 C C . ALA A 1 81 ? 20.865 -3.621 -17.688 1.00 90.62 81 ALA A C 1
ATOM 607 O O . ALA A 1 81 ? 20.417 -3.230 -18.765 1.00 90.62 81 ALA A O 1
ATOM 608 N N . ALA A 1 82 ? 22.064 -4.203 -17.580 1.00 91.25 82 ALA A N 1
ATOM 609 C CA . ALA A 1 82 ? 23.007 -4.345 -18.689 1.00 91.25 82 ALA A CA 1
ATOM 610 C C . ALA A 1 82 ? 22.432 -5.183 -19.844 1.00 91.25 82 ALA A C 1
ATOM 612 O O . ALA A 1 82 ? 22.636 -4.865 -21.015 1.00 91.25 82 ALA A O 1
ATOM 613 N N . HIS A 1 83 ? 21.663 -6.232 -19.536 1.00 90.75 83 HIS A N 1
ATOM 614 C CA . HIS A 1 83 ? 20.970 -7.025 -20.549 1.00 90.75 83 HIS A CA 1
ATOM 615 C C . HIS A 1 83 ? 19.928 -6.200 -21.321 1.00 90.75 83 HIS A C 1
ATOM 617 O O . HIS A 1 83 ? 19.859 -6.275 -22.551 1.00 90.75 83 HIS A O 1
ATOM 623 N N . LEU A 1 84 ? 19.117 -5.409 -20.610 1.00 90.81 84 LEU A N 1
ATOM 624 C CA . LEU A 1 84 ? 18.110 -4.543 -21.225 1.00 90.81 84 LEU A CA 1
ATOM 625 C C . LEU A 1 84 ? 18.765 -3.452 -22.082 1.00 90.81 84 LEU A C 1
ATOM 627 O O . LEU A 1 84 ? 18.310 -3.206 -23.199 1.00 90.81 84 LEU A O 1
ATOM 631 N N . GLU A 1 85 ? 19.861 -2.859 -21.608 1.00 91.31 85 GLU A N 1
ATOM 632 C CA . GLU A 1 85 ? 20.664 -1.896 -22.368 1.00 91.31 85 GLU A CA 1
ATOM 633 C C . GLU A 1 85 ? 21.275 -2.523 -23.625 1.00 91.31 85 GLU A C 1
ATOM 635 O O . GLU A 1 85 ? 21.163 -1.955 -24.707 1.00 91.31 85 GLU A O 1
ATOM 640 N N . GLY A 1 86 ? 21.851 -3.724 -23.536 1.00 89.31 86 GLY A N 1
ATOM 641 C CA . GLY A 1 86 ? 22.413 -4.416 -24.699 1.00 89.31 86 GLY A CA 1
ATOM 642 C C . GLY A 1 86 ? 21.361 -4.761 -25.759 1.00 89.31 86 GLY A C 1
ATOM 643 O O . GLY A 1 86 ? 21.622 -4.661 -26.956 1.00 89.31 86 GLY A O 1
ATOM 644 N N . ARG A 1 87 ? 20.149 -5.137 -25.332 1.00 88.44 87 ARG A N 1
ATOM 645 C CA . ARG A 1 87 ? 19.051 -5.512 -26.234 1.00 88.44 87 ARG A CA 1
ATOM 646 C C . ARG A 1 87 ? 18.353 -4.309 -26.870 1.00 88.44 87 ARG A C 1
ATOM 648 O O . ARG A 1 87 ? 17.940 -4.399 -28.025 1.00 88.44 87 AR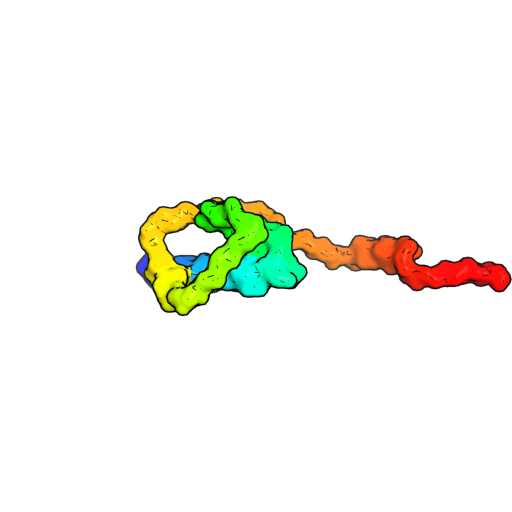G A O 1
ATOM 655 N N . PHE A 1 88 ? 18.176 -3.221 -26.121 1.00 90.25 88 PHE A N 1
ATOM 656 C CA . PHE A 1 88 ? 17.320 -2.095 -26.518 1.00 90.25 88 PHE A CA 1
ATOM 657 C C . PHE A 1 88 ? 18.056 -0.751 -26.644 1.00 90.25 88 PHE A C 1
ATOM 659 O O . PHE A 1 88 ? 17.456 0.222 -27.091 1.00 90.25 88 PHE A O 1
ATOM 666 N N . GLY A 1 89 ? 19.347 -0.678 -26.314 1.00 84.06 89 GLY A N 1
ATOM 667 C CA . GLY A 1 89 ? 20.160 0.547 -26.329 1.00 84.06 89 GLY A CA 1
ATOM 668 C C . GLY A 1 89 ? 20.564 1.049 -27.718 1.00 84.06 89 GLY A C 1
ATOM 669 O O . GLY A 1 89 ? 21.257 2.056 -27.826 1.00 84.06 89 GLY A O 1
ATOM 670 N N . GLY A 1 90 ? 20.135 0.373 -28.790 1.00 76.62 90 GLY A N 1
ATOM 671 C CA . GLY A 1 90 ? 20.231 0.898 -30.153 1.00 76.62 90 GLY A CA 1
ATOM 672 C C . GLY A 1 90 ? 21.657 1.078 -30.676 1.00 76.62 90 GLY A C 1
ATOM 673 O O . GLY A 1 90 ? 21.879 1.955 -31.509 1.00 76.62 90 GLY A O 1
ATOM 674 N N . GLY A 1 91 ? 22.617 0.269 -30.211 1.00 69.75 91 GLY A N 1
ATOM 675 C CA . GLY A 1 91 ? 23.971 0.233 -30.764 1.00 69.75 91 GLY A CA 1
ATOM 676 C C . GLY A 1 91 ? 23.915 0.012 -32.275 1.00 69.75 91 GLY A C 1
ATOM 677 O O . GLY A 1 91 ? 23.696 -1.101 -32.743 1.00 69.75 91 GLY A O 1
ATOM 678 N N . ARG A 1 92 ? 24.048 1.098 -33.040 1.00 59.47 92 ARG A N 1
ATOM 679 C CA . ARG A 1 92 ? 24.062 1.082 -34.503 1.00 59.47 92 ARG A CA 1
ATOM 680 C C . ARG A 1 92 ? 25.167 0.119 -34.952 1.00 59.47 92 ARG A C 1
AT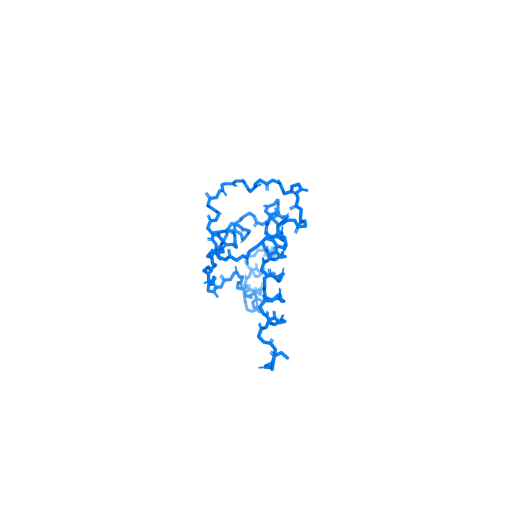OM 682 O O . ARG A 1 92 ? 26.308 0.341 -34.540 1.00 59.47 92 ARG A O 1
ATOM 689 N N . PRO A 1 93 ? 24.888 -0.911 -35.771 1.00 54.97 93 PRO A N 1
ATOM 690 C CA . PRO A 1 93 ? 25.964 -1.685 -36.369 1.00 54.97 93 PRO A CA 1
ATOM 691 C C . PRO A 1 93 ? 26.788 -0.723 -37.229 1.00 54.97 93 PRO A C 1
ATOM 693 O O . PRO A 1 93 ? 26.242 -0.042 -38.097 1.00 54.97 93 PRO A O 1
ATOM 696 N N . ALA A 1 94 ? 28.077 -0.599 -36.914 1.00 54.16 94 ALA A N 1
ATOM 697 C CA . ALA A 1 94 ? 29.025 0.138 -37.732 1.00 54.16 94 ALA A CA 1
ATOM 698 C C . ALA A 1 94 ? 29.168 -0.613 -39.063 1.00 54.16 94 ALA A C 1
ATOM 700 O O . ALA A 1 94 ? 29.800 -1.667 -39.118 1.00 54.16 94 ALA A O 1
ATOM 701 N N . GLY A 1 95 ? 28.494 -0.097 -40.088 1.00 48.59 95 GLY A N 1
ATOM 702 C CA . GLY A 1 95 ? 28.741 -0.377 -41.497 1.00 48.59 95 GLY A CA 1
ATOM 703 C C . GLY A 1 95 ? 29.312 0.869 -42.146 1.00 48.59 95 GLY A C 1
ATOM 704 O O . GLY A 1 95 ? 28.878 1.973 -41.737 1.00 48.59 95 GLY A O 1
#

Radius of gyration: 19.69 Å; chains: 1; bounding box: 42×23×68 Å

InterPro domains:
  IPR009080 Aminoacyl-tRNA synthetase, class Ia, anticodon-binding [SSF47323] (2-76)
  IPR041872 Methionyl-tRNA synthetase, anticodon-binding domain [PF19303] (1-92)

Secondary structure (DSSP, 8-state):
-TT-HHHHHHHHHHHHHHHHHHHHHHTTT-HHHHHHHHHTTT---SSPPP-S-HHHHHH--SS---PPPS-S-----HHHHHHHHHHHS------

Sequence (95 aa):
MRTDRAAAACSTRLALGLVRLGAVLAWSFVPQLAGRVLEAFGEDGALPPWRSDVAQLLLSGTGVPFVRPEHLVRKIDADTAAHLEGRFGGGRPAG

Organism: Methylorubrum extorquens (strain ATCC 14718 / DSM 1338 / JCM 2805 / NCIMB 9133 / AM1) (NCBI:txid272630)

pLDDT: mean 83.45, std 10.89, range [48.59, 94.5]